Protein AF-A0A416GB83-F1 (afdb_monomer)

pLDDT: mean 91.48, std 14.69, range [41.97, 98.81]

Mean predicted aligned error: 6.27 Å

Secondary structure (DSSP, 8-state):
-------------PPPTTEEEEEETTTTEEEEEETTSS-BPPTT-GGG--BSEEEEESSSS-EEEEEEEE-SSSEEEEEEEETTSS-EEEEEEEE-SS-EEEEEEEESPPEEEETTEEEEPPSEEEEEE--

Nearest PDB structures (foldseek):
  2vt8-assembly2_B  TM=5.863E-01  e=3.602E+00  Homo sapiens
  1sa8-assembly1_A  TM=2.264E-01  e=7.094E+00  Rattus norvegicus

Solvent-accessible surface area (backbone atoms only — not comparable to full-atom values): 7460 Å² total; per-residue (Å²): 141,82,85,81,83,78,80,78,79,76,79,74,79,70,81,53,85,57,50,48,53,28,33,20,77,92,65,45,32,37,40,40,37,27,53,89,46,63,73,34,70,46,90,96,41,64,91,76,48,50,26,29,20,34,39,36,63,63,38,65,61,44,31,37,24,80,46,61,43,71,77,53,93,41,35,31,43,37,33,32,30,36,76,81,71,81,46,44,30,33,30,41,40,33,54,54,98,80,37,34,41,41,32,65,73,48,72,54,79,60,35,19,75,57,91,94,41,81,41,72,56,75,59,64,44,66,29,29,74,61,128

Foldseek 3Di:
DDDDPPPPPPPPPDDQLFQAWKAQPVQQKIWGADQPDQDADDPPPPVVPGARTWMDGQFDAIWTFRHKDDPDSFWIWTKTAGPVNPWIWIWIWGDDPFWIKTATDDTDATFGDDPNDTDGDDRITIMGGDD

Radius of gyration: 18.02 Å; Cα contacts (8 Å, |Δi|>4): 283; chains: 1; bounding box: 45×56×48 Å

Sequence (131 aa):
MFLVLCVCSLLVFGQQTFKADLSCKEENLHLVIDLYAESINVPGMEMFGPMHGYLNGNVYGIWSITSAKVINENNALIRLSNDQGSETQEVKLTKTDDQYIFEQVDGVSIKKVVGKKLVKIPKKLIFKLTE

Structure (mmCIF, N/CA/C/O backbone):
data_AF-A0A416GB83-F1
#
_entry.id   AF-A0A416GB83-F1
#
loop_
_atom_site.group_PDB
_atom_site.id
_atom_site.type_symbol
_atom_site.label_atom_id
_atom_site.label_alt_id
_atom_site.label_comp_id
_atom_site.label_asym_id
_atom_site.label_entity_id
_atom_site.label_seq_id
_atom_site.pdbx_PDB_ins_code
_atom_site.Cartn_x
_atom_site.Cartn_y
_atom_site.Cartn_z
_atom_site.occupancy
_atom_site.B_iso_or_equiv
_atom_site.auth_seq_id
_atom_site.auth_comp_id
_atom_site.auth_asym_id
_atom_site.auth_atom_id
_atom_site.pdbx_PDB_model_num
ATOM 1 N N . MET A 1 1 ? 24.486 -43.187 -32.105 1.00 41.97 1 MET A N 1
ATOM 2 C CA . MET A 1 1 ? 23.939 -42.782 -30.794 1.00 41.97 1 MET A CA 1
ATOM 3 C C . MET A 1 1 ? 24.139 -41.277 -30.664 1.00 41.97 1 MET A C 1
ATOM 5 O O . MET A 1 1 ? 25.241 -40.856 -30.352 1.00 41.97 1 MET A O 1
ATOM 9 N N . PHE A 1 2 ? 23.141 -40.472 -31.040 1.00 42.91 2 PHE A N 1
ATOM 10 C CA . PHE A 1 2 ? 23.188 -39.007 -30.926 1.00 42.91 2 PHE A CA 1
ATOM 11 C C . PHE A 1 2 ? 22.321 -38.602 -29.732 1.00 42.91 2 PHE A C 1
ATOM 13 O O . PHE A 1 2 ? 21.113 -38.822 -29.740 1.00 42.91 2 PHE A O 1
ATOM 20 N N . LEU A 1 3 ? 22.960 -38.078 -28.688 1.00 49.09 3 LEU A N 1
ATOM 21 C CA . LEU A 1 3 ? 22.302 -37.535 -27.506 1.00 49.09 3 LEU A CA 1
ATOM 22 C C . LEU A 1 3 ? 21.851 -36.105 -27.840 1.00 49.09 3 LEU A C 1
ATOM 24 O O . LEU A 1 3 ? 22.678 -35.201 -27.922 1.00 49.09 3 LEU A O 1
ATOM 28 N N . VAL A 1 4 ? 20.553 -35.900 -28.066 1.00 54.09 4 VAL A N 1
ATOM 29 C CA . VAL A 1 4 ? 19.970 -34.555 -28.175 1.00 54.09 4 VAL A CA 1
ATOM 30 C C . VAL A 1 4 ? 19.604 -34.098 -26.765 1.00 54.09 4 VAL A C 1
ATOM 32 O O . VAL A 1 4 ? 18.590 -34.511 -26.208 1.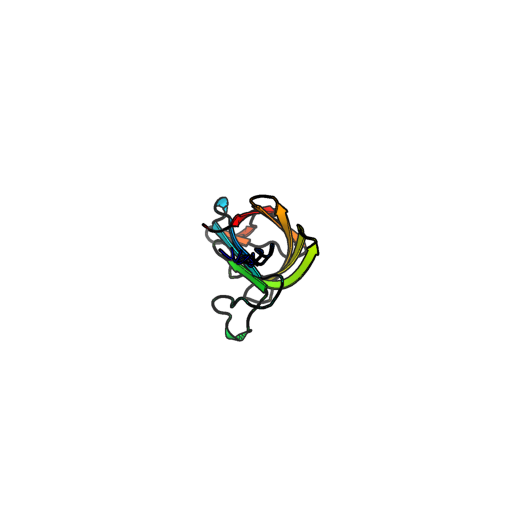00 54.09 4 VAL A O 1
ATOM 35 N N . LEU A 1 5 ? 20.457 -33.264 -26.171 1.00 54.72 5 LEU A N 1
ATOM 36 C CA . LEU A 1 5 ? 20.138 -32.500 -24.965 1.00 54.72 5 LEU A CA 1
ATOM 37 C C . LEU A 1 5 ? 19.203 -31.354 -25.364 1.00 54.72 5 LEU A C 1
ATOM 39 O O . LEU A 1 5 ? 19.643 -30.288 -25.789 1.00 54.72 5 LEU A O 1
ATOM 43 N N . CYS A 1 6 ? 17.897 -31.593 -25.260 1.00 61.19 6 CYS A N 1
ATOM 44 C CA . CYS A 1 6 ? 16.896 -30.540 -25.345 1.00 61.19 6 CYS A CA 1
ATOM 45 C C . CYS A 1 6 ? 16.946 -29.741 -24.036 1.00 61.19 6 CYS A C 1
ATOM 47 O O . CYS A 1 6 ? 16.443 -30.186 -23.005 1.00 61.19 6 CYS A O 1
ATOM 49 N N . VAL A 1 7 ? 17.613 -28.587 -24.057 1.00 58.34 7 VAL A N 1
ATOM 50 C CA . VAL A 1 7 ? 17.618 -27.643 -22.936 1.00 58.34 7 VAL A CA 1
ATOM 51 C C . VAL A 1 7 ? 16.220 -27.035 -22.846 1.00 58.34 7 VAL A C 1
ATOM 53 O O . VAL A 1 7 ? 15.848 -26.184 -23.649 1.00 58.34 7 VAL A O 1
ATOM 56 N N . CYS A 1 8 ? 15.421 -27.505 -21.890 1.00 51.84 8 CYS A N 1
ATOM 57 C CA . CYS A 1 8 ? 14.181 -26.843 -21.511 1.00 51.84 8 CYS A CA 1
ATOM 58 C C . CYS A 1 8 ? 14.532 -25.504 -20.857 1.00 51.84 8 CYS A C 1
ATOM 60 O O . CYS A 1 8 ? 14.908 -25.455 -19.686 1.00 51.84 8 CYS A O 1
ATOM 62 N N . SER A 1 9 ? 14.408 -24.413 -21.609 1.00 54.75 9 SER A N 1
ATOM 63 C CA . SER A 1 9 ? 14.375 -23.064 -21.053 1.00 54.75 9 SER A CA 1
ATOM 64 C C . SER A 1 9 ? 13.124 -22.944 -20.183 1.00 54.75 9 SER A C 1
ATOM 66 O O . SER A 1 9 ? 12.033 -22.676 -20.685 1.00 54.75 9 SER A O 1
ATOM 68 N N . LEU A 1 10 ? 13.254 -23.194 -18.879 1.00 52.12 10 LEU A N 1
ATOM 69 C CA . LEU A 1 10 ? 12.224 -22.824 -17.917 1.00 52.12 10 LEU A CA 1
ATOM 70 C C . LEU A 1 10 ? 12.112 -21.299 -17.961 1.00 52.12 10 LEU A C 1
ATOM 72 O O . LEU A 1 10 ? 12.984 -20.588 -17.463 1.00 52.12 10 LEU A O 1
ATOM 76 N N . LEU A 1 11 ? 11.058 -20.793 -18.598 1.00 46.56 11 LEU A N 1
ATOM 77 C CA . LEU A 1 11 ? 10.641 -19.412 -18.420 1.00 46.56 11 LEU A CA 1
ATOM 78 C C . LEU A 1 11 ? 10.214 -19.279 -16.959 1.00 46.56 11 LEU A C 1
ATOM 80 O O . LEU A 1 11 ? 9.091 -19.619 -16.590 1.00 46.56 11 LEU A O 1
ATOM 84 N N . VAL A 1 12 ? 11.136 -18.830 -16.110 1.00 47.31 12 VAL A N 1
ATOM 85 C CA . VAL A 1 12 ? 10.787 -18.313 -14.792 1.00 47.31 12 VAL A CA 1
ATOM 86 C C . VAL A 1 12 ? 9.972 -17.055 -15.065 1.00 47.31 12 VAL A C 1
ATOM 88 O O . VAL A 1 12 ? 10.530 -15.996 -15.348 1.00 47.31 12 VAL A O 1
ATOM 91 N N . PHE A 1 13 ? 8.645 -17.171 -15.038 1.00 46.44 13 PHE A N 1
ATOM 92 C CA . PHE A 1 13 ? 7.790 -16.008 -14.846 1.00 46.44 13 PHE A CA 1
ATOM 93 C C . PHE A 1 13 ? 8.146 -15.455 -13.467 1.00 46.44 13 PHE A C 1
ATOM 95 O O . PHE A 1 13 ? 7.686 -15.959 -12.445 1.00 46.44 13 PHE A O 1
ATOM 102 N N . GLY A 1 14 ? 9.074 -14.498 -13.435 1.00 56.12 14 GLY A N 1
ATOM 103 C CA . GLY A 1 14 ? 9.499 -13.858 -12.201 1.00 56.12 14 GLY A CA 1
ATOM 104 C C . GLY A 1 14 ? 8.286 -13.221 -11.540 1.00 56.12 14 GLY A C 1
ATOM 105 O O . GLY A 1 14 ? 7.598 -12.412 -12.165 1.00 56.12 14 GLY A O 1
ATOM 106 N N . GLN A 1 15 ? 8.008 -13.600 -10.294 1.00 67.69 15 GLN A N 1
ATOM 107 C CA . GLN A 1 15 ? 6.994 -12.931 -9.493 1.00 67.69 15 GLN A CA 1
ATOM 108 C C . GLN A 1 15 ? 7.380 -11.454 -9.386 1.00 67.69 15 GLN A C 1
ATOM 110 O O . GLN A 1 15 ? 8.449 -11.115 -8.877 1.00 67.69 15 GLN A O 1
ATOM 115 N N . GLN A 1 16 ? 6.536 -10.570 -9.913 1.00 88.19 16 GLN A N 1
ATOM 116 C CA . GLN A 1 16 ? 6.772 -9.138 -9.806 1.00 88.19 16 GLN A CA 1
ATOM 117 C C . GLN A 1 16 ? 6.495 -8.708 -8.362 1.00 88.19 16 GLN A C 1
ATOM 119 O O . GLN A 1 16 ? 5.396 -8.920 -7.852 1.00 88.19 16 GLN A O 1
ATOM 124 N N . THR A 1 17 ? 7.480 -8.093 -7.701 1.00 94.75 17 THR A N 1
ATOM 125 C CA . THR A 1 17 ? 7.428 -7.774 -6.263 1.00 94.75 17 THR A CA 1
ATOM 126 C C . THR A 1 17 ? 6.170 -7.014 -5.854 1.00 94.75 17 THR A C 1
ATOM 128 O O . THR A 1 17 ? 5.611 -7.272 -4.791 1.00 94.75 17 THR A O 1
ATOM 131 N N . PHE A 1 18 ? 5.711 -6.084 -6.691 1.00 97.62 18 PHE A N 1
ATOM 132 C CA . PHE A 1 18 ? 4.551 -5.237 -6.415 1.00 97.62 18 PHE A CA 1
ATOM 133 C C . PHE A 1 18 ? 3.316 -5.592 -7.251 1.00 97.62 18 PHE A C 1
ATOM 135 O O . PHE A 1 18 ? 2.532 -4.715 -7.613 1.00 97.62 18 PHE A O 1
ATOM 142 N N . LYS A 1 19 ? 3.153 -6.885 -7.544 1.00 97.50 19 LYS A N 1
ATOM 143 C CA . LYS A 1 19 ? 1.936 -7.462 -8.111 1.00 97.50 19 LYS A CA 1
ATOM 144 C C . LYS A 1 19 ? 1.500 -8.654 -7.260 1.00 97.50 19 LYS A C 1
ATOM 146 O O . LYS A 1 19 ? 2.111 -9.720 -7.343 1.00 97.50 19 LYS A O 1
ATOM 151 N N . ALA A 1 20 ? 0.522 -8.450 -6.382 1.00 96.56 20 ALA A N 1
ATOM 152 C CA . ALA A 1 20 ? 0.176 -9.417 -5.344 1.00 96.56 20 ALA A CA 1
ATOM 153 C C . ALA A 1 20 ? -1.199 -9.165 -4.709 1.00 96.56 20 ALA A C 1
ATOM 155 O O . ALA A 1 20 ? -1.652 -8.024 -4.608 1.00 96.56 20 ALA A O 1
ATOM 156 N N . ASP A 1 21 ? -1.781 -10.238 -4.176 1.00 97.62 21 ASP A N 1
ATOM 157 C CA . ASP A 1 21 ? -2.904 -10.204 -3.243 1.00 97.62 21 ASP A CA 1
ATOM 158 C C . ASP A 1 21 ? -2.379 -10.341 -1.815 1.00 97.62 21 ASP A C 1
ATOM 160 O O . ASP A 1 21 ? -1.781 -11.357 -1.446 1.00 97.62 21 ASP A O 1
ATOM 164 N N . LEU A 1 22 ? -2.595 -9.324 -0.986 1.00 98.38 22 LEU A N 1
ATOM 165 C CA . LEU A 1 22 ? -2.010 -9.229 0.345 1.00 98.38 22 LEU A CA 1
ATOM 166 C C . LEU A 1 22 ? -3.080 -9.168 1.437 1.00 98.38 22 LEU A C 1
ATOM 168 O O . LEU A 1 22 ? -4.107 -8.510 1.282 1.00 98.38 22 LEU A O 1
ATOM 172 N N . SER A 1 23 ? -2.804 -9.781 2.588 1.00 98.25 23 SER A N 1
ATOM 173 C CA . SER A 1 23 ? -3.684 -9.765 3.759 1.00 98.25 23 SER A CA 1
ATOM 174 C C . SER A 1 23 ? -2.965 -9.279 5.021 1.00 98.25 23 SER A C 1
ATOM 176 O O . SER A 1 23 ? -1.822 -9.649 5.297 1.00 98.25 23 SER A O 1
ATOM 178 N N . CYS A 1 24 ? -3.650 -8.450 5.808 1.00 98.31 24 CYS A N 1
ATOM 179 C CA . CYS A 1 24 ? -3.279 -8.089 7.172 1.00 98.31 24 CYS A CA 1
ATOM 180 C C . CYS A 1 24 ? -4.310 -8.719 8.114 1.00 98.31 24 CYS A C 1
ATOM 182 O O . CYS A 1 24 ? -5.378 -8.153 8.353 1.00 98.31 24 CYS A O 1
ATOM 184 N N . 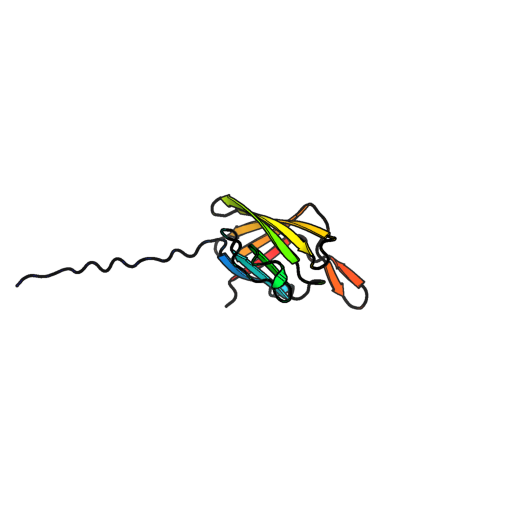LYS A 1 25 ? -4.007 -9.923 8.619 1.00 96.75 25 LYS A N 1
ATOM 185 C CA . LYS A 1 25 ? -4.935 -10.707 9.457 1.00 96.75 25 LYS A CA 1
ATOM 186 C C . LYS A 1 25 ? -5.288 -9.990 10.770 1.00 96.75 25 LYS A C 1
ATOM 188 O O . LYS A 1 25 ? -6.426 -10.080 11.210 1.00 96.75 25 LYS A O 1
ATOM 193 N N . GLU A 1 26 ? -4.341 -9.255 11.358 1.00 96.69 26 GLU A N 1
ATOM 194 C CA . GLU A 1 26 ? -4.527 -8.517 12.621 1.00 96.69 26 GLU A CA 1
ATOM 195 C C . GLU A 1 26 ? -5.634 -7.458 12.527 1.00 96.69 26 GLU A C 1
ATOM 197 O O . GLU A 1 26 ? -6.461 -7.335 13.428 1.00 96.69 26 GLU A O 1
ATOM 202 N N . GLU A 1 27 ? -5.688 -6.733 11.409 1.00 97.25 27 GLU A N 1
ATOM 203 C CA . GLU A 1 27 ? -6.668 -5.666 11.192 1.00 97.25 27 GLU A CA 1
ATOM 204 C C . GLU A 1 27 ? -7.822 -6.084 10.272 1.00 97.25 27 GLU A C 1
ATOM 206 O O . GLU A 1 27 ? -8.731 -5.290 10.049 1.00 97.25 27 GLU A O 1
ATOM 211 N N . ASN A 1 28 ? -7.828 -7.330 9.780 1.00 97.56 28 ASN A N 1
ATOM 212 C CA . ASN A 1 28 ? -8.779 -7.852 8.794 1.00 97.56 28 ASN A CA 1
ATOM 213 C C . ASN A 1 28 ? -8.857 -6.974 7.531 1.00 97.56 28 ASN A C 1
ATOM 215 O O . ASN A 1 28 ? -9.925 -6.487 7.152 1.00 97.56 28 ASN A O 1
ATOM 219 N N . LEU A 1 29 ? -7.698 -6.728 6.915 1.00 98.38 29 LEU A N 1
ATOM 220 C CA . LEU A 1 29 ? -7.562 -5.903 5.713 1.00 98.38 29 LEU A CA 1
ATOM 221 C C . LEU A 1 29 ? -7.009 -6.713 4.548 1.00 98.38 29 LEU A C 1
ATOM 223 O O . LEU A 1 29 ? -6.133 -7.560 4.744 1.00 98.38 29 LEU A O 1
ATOM 227 N N . HIS A 1 30 ? -7.449 -6.375 3.339 1.00 98.50 30 HIS A N 1
ATOM 228 C CA . HIS 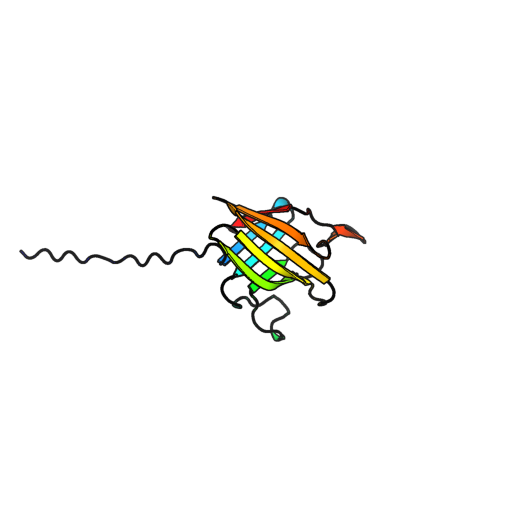A 1 30 ? -6.890 -6.908 2.102 1.00 98.50 30 HIS A CA 1
ATOM 229 C C . HIS A 1 30 ? -6.407 -5.772 1.212 1.00 98.50 30 HIS A C 1
ATOM 231 O O . HIS A 1 30 ? -7.085 -4.757 1.055 1.00 98.50 30 HIS A O 1
ATOM 237 N N . LEU A 1 31 ? -5.222 -5.958 0.647 1.00 98.69 31 LEU A N 1
ATOM 238 C CA . LEU A 1 31 ? -4.565 -5.029 -0.255 1.00 98.69 31 LEU A CA 1
ATOM 239 C C . LEU A 1 31 ? -4.235 -5.788 -1.539 1.00 98.69 31 LEU A C 1
ATOM 241 O O . LEU A 1 31 ? -3.387 -6.676 -1.535 1.00 98.69 31 LEU A O 1
ATOM 245 N N . VAL A 1 32 ? -4.913 -5.440 -2.624 1.00 98.56 32 VAL A N 1
ATOM 246 C CA . VAL A 1 32 ? -4.700 -6.031 -3.951 1.00 98.56 32 VAL A CA 1
ATOM 247 C C . VAL A 1 32 ? -3.926 -5.019 -4.776 1.00 98.56 32 VAL A C 1
ATOM 249 O O . VAL A 1 32 ? -4.348 -3.864 -4.837 1.00 98.56 32 VAL A O 1
ATOM 252 N N . ILE A 1 33 ? -2.785 -5.410 -5.353 1.00 98.56 33 ILE A N 1
ATOM 253 C CA . ILE A 1 33 ? -1.881 -4.484 -6.051 1.00 98.56 33 ILE A CA 1
ATOM 254 C C . ILE A 1 33 ? -1.361 -5.025 -7.381 1.00 98.56 33 ILE A C 1
ATOM 256 O O . ILE A 1 33 ? -0.993 -6.191 -7.502 1.00 98.56 33 ILE A O 1
ATOM 260 N N . ASP A 1 34 ? -1.257 -4.118 -8.346 1.00 98.31 34 ASP A N 1
ATOM 261 C CA . ASP A 1 34 ? -0.415 -4.179 -9.535 1.00 98.31 34 ASP A CA 1
ATOM 262 C C . ASP A 1 34 ? 0.157 -2.770 -9.728 1.00 98.31 34 ASP A C 1
ATOM 264 O O . ASP A 1 34 ? -0.424 -1.889 -10.365 1.00 98.31 34 ASP A O 1
ATOM 268 N N . LEU A 1 35 ? 1.306 -2.515 -9.102 1.00 98.44 35 LEU A N 1
ATOM 269 C CA . LEU A 1 35 ? 1.918 -1.184 -9.133 1.00 98.44 35 LEU A CA 1
ATOM 270 C C . LEU A 1 35 ? 2.644 -0.893 -10.457 1.00 98.44 35 LEU A C 1
ATOM 272 O O . LEU A 1 35 ? 3.250 0.170 -10.591 1.00 98.44 35 LEU A O 1
ATOM 276 N N . TYR A 1 36 ? 2.606 -1.820 -11.420 1.00 97.31 36 TYR A N 1
ATOM 277 C CA . TYR A 1 36 ? 3.240 -1.675 -12.732 1.00 97.31 36 TYR A CA 1
ATOM 278 C C . TYR A 1 36 ? 2.241 -1.316 -13.834 1.00 97.31 36 TYR A C 1
ATOM 280 O O . TYR A 1 36 ? 2.649 -0.763 -14.854 1.00 97.31 36 TYR A O 1
ATOM 288 N N . ALA A 1 37 ? 0.953 -1.612 -13.644 1.00 97.31 37 ALA A N 1
ATOM 289 C CA . ALA A 1 37 ? -0.105 -1.284 -14.592 1.00 97.31 37 ALA A CA 1
ATOM 290 C C . ALA A 1 37 ? -1.449 -1.077 -13.884 1.00 97.31 37 ALA A C 1
ATOM 292 O O . ALA A 1 37 ? -1.751 -1.738 -12.896 1.00 97.31 37 ALA A O 1
ATOM 293 N N . GLU A 1 38 ? -2.289 -0.203 -14.432 1.00 98.00 38 GLU A N 1
ATOM 294 C CA . GLU A 1 38 ? -3.699 -0.111 -14.049 1.00 98.00 38 GLU A CA 1
ATOM 295 C C . GLU A 1 38 ? -4.448 -1.332 -14.605 1.00 98.00 38 GLU A C 1
ATOM 297 O O . GLU A 1 38 ? -4.961 -1.317 -15.723 1.00 98.00 38 GLU A O 1
ATOM 302 N N . SER A 1 39 ? -4.432 -2.439 -13.860 1.00 97.50 39 SER A N 1
ATOM 303 C CA . SER A 1 39 ? -4.953 -3.740 -14.306 1.00 97.50 39 SER A CA 1
ATOM 304 C C . SER A 1 39 ? -6.030 -4.331 -13.391 1.00 97.50 39 SER A C 1
ATOM 306 O O . SER A 1 39 ? -6.625 -5.355 -13.729 1.00 97.50 39 SER A O 1
ATOM 308 N N . ILE A 1 40 ? -6.305 -3.695 -12.248 1.00 98.06 40 ILE A N 1
ATOM 309 C CA . ILE A 1 40 ? -7.211 -4.217 -11.222 1.00 98.06 40 ILE A CA 1
ATOM 310 C C . ILE A 1 40 ? -8.541 -3.475 -11.264 1.00 98.06 40 ILE A C 1
ATOM 312 O O . ILE A 1 40 ? -8.596 -2.266 -11.050 1.00 98.06 40 ILE A O 1
ATOM 316 N N . ASN A 1 41 ? -9.628 -4.218 -11.466 1.00 97.12 41 ASN A N 1
ATOM 317 C CA . ASN A 1 41 ? -10.978 -3.692 -11.291 1.00 97.12 41 ASN A CA 1
ATOM 318 C C . ASN A 1 41 ? -11.284 -3.570 -9.798 1.00 97.12 41 ASN A C 1
ATOM 320 O O . ASN A 1 41 ? -11.249 -4.561 -9.065 1.00 97.12 41 ASN A O 1
ATOM 324 N N . VAL A 1 42 ? -11.588 -2.356 -9.349 1.00 96.81 42 VAL A N 1
ATOM 325 C CA . VAL A 1 42 ? -11.980 -2.111 -7.962 1.00 96.81 42 VAL A CA 1
ATOM 326 C C . VAL A 1 42 ? -13.463 -2.484 -7.790 1.00 96.81 42 VAL A C 1
ATOM 328 O O . VAL A 1 42 ? -14.286 -2.005 -8.575 1.00 96.81 42 VAL A O 1
ATOM 331 N N . PRO A 1 43 ? -13.832 -3.308 -6.787 1.00 94.38 43 PRO A N 1
ATOM 332 C CA . PRO A 1 43 ? -15.216 -3.737 -6.593 1.00 94.38 43 PRO A CA 1
ATOM 333 C C . PRO A 1 43 ? -16.189 -2.560 -6.455 1.00 94.38 43 PRO A C 1
ATOM 335 O O . PRO A 1 43 ? -16.009 -1.706 -5.586 1.00 94.38 43 PRO A O 1
ATOM 338 N N . GLY A 1 44 ? -17.233 -2.528 -7.288 1.00 91.75 44 GLY A N 1
ATOM 339 C CA . GLY A 1 44 ? -18.254 -1.473 -7.265 1.00 91.75 44 GLY A CA 1
ATOM 340 C C . GLY A 1 44 ? -17.824 -0.150 -7.910 1.00 91.75 44 GLY A C 1
ATOM 341 O O . GLY A 1 44 ? -18.523 0.853 -7.765 1.00 91.75 44 GLY A O 1
ATOM 342 N N . MET A 1 45 ? -16.683 -0.128 -8.604 1.00 91.25 45 MET A N 1
ATOM 343 C CA . MET A 1 45 ? -16.127 1.035 -9.305 1.00 91.25 45 MET A CA 1
ATOM 344 C C . MET A 1 45 ? -15.796 0.731 -10.773 1.00 91.25 45 MET A C 1
ATOM 346 O O . MET A 1 45 ? -15.003 1.434 -11.396 1.00 91.25 45 MET A O 1
ATOM 350 N N . GLU A 1 46 ? -16.412 -0.293 -11.361 1.00 92.50 46 GLU A N 1
ATOM 351 C CA . GLU A 1 46 ? -16.083 -0.801 -12.698 1.00 92.50 46 GLU A CA 1
ATOM 352 C C . GLU A 1 46 ? -16.216 0.277 -13.790 1.00 92.50 46 GLU A C 1
ATOM 354 O O . GLU A 1 46 ? -15.482 0.266 -14.776 1.00 92.50 46 GLU A O 1
ATOM 359 N N . MET A 1 47 ? -17.112 1.253 -13.595 1.00 92.25 47 MET A N 1
ATOM 360 C CA . MET A 1 47 ? -17.318 2.368 -14.527 1.00 92.25 47 MET A CA 1
ATOM 361 C C . MET A 1 47 ? -16.129 3.334 -14.635 1.00 92.25 47 MET A C 1
ATOM 363 O O . MET A 1 47 ? -16.056 4.090 -15.602 1.00 92.25 47 MET A O 1
ATOM 367 N N . PHE A 1 48 ? -15.219 3.331 -13.659 1.00 88.75 48 PHE A N 1
ATOM 368 C CA . PHE A 1 48 ? -14.046 4.208 -13.635 1.00 88.75 48 PHE A CA 1
ATOM 369 C C . PHE A 1 48 ? -12.820 3.587 -14.319 1.00 88.75 48 PHE A C 1
ATOM 371 O O . PHE A 1 48 ? -11.801 4.258 -14.455 1.00 88.75 48 PHE A O 1
ATOM 378 N N . GLY A 1 49 ? -12.934 2.343 -14.796 1.00 94.50 49 GLY A N 1
ATOM 379 C CA . GLY A 1 49 ? -11.827 1.596 -15.383 1.00 94.50 49 GLY A CA 1
ATOM 380 C C . GLY A 1 49 ? -10.919 0.938 -14.336 1.00 94.50 49 GLY A C 1
ATOM 381 O O . GLY A 1 49 ? -11.127 1.096 -13.129 1.00 94.50 49 GLY A O 1
ATOM 382 N N . PRO A 1 50 ? -9.935 0.143 -14.789 1.00 97.06 50 PRO A N 1
ATOM 383 C CA . PRO A 1 50 ? -8.989 -0.510 -13.898 1.00 97.06 50 PRO A CA 1
ATOM 384 C C . PRO A 1 50 ? -8.060 0.512 -13.228 1.00 97.06 50 PRO A C 1
ATOM 386 O O . PRO A 1 50 ? -7.811 1.592 -13.752 1.00 97.06 50 PRO A O 1
ATOM 389 N N . MET A 1 51 ? -7.531 0.149 -12.063 1.00 97.50 51 MET A N 1
ATOM 390 C CA . MET A 1 51 ? -6.599 0.951 -11.270 1.00 97.50 51 MET A CA 1
ATOM 391 C C . MET A 1 51 ? -5.390 0.104 -10.857 1.00 97.50 51 MET A C 1
ATOM 393 O O . MET A 1 51 ? -5.310 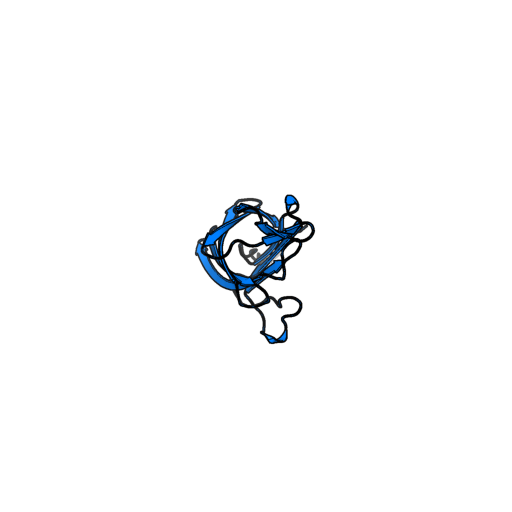-1.091 -11.156 1.00 97.50 51 MET A O 1
ATOM 397 N N . HIS A 1 52 ? -4.443 0.702 -10.136 1.00 98.38 52 HIS A N 1
ATOM 398 C CA . HIS A 1 52 ? -3.277 -0.011 -9.599 1.00 98.38 52 HIS A CA 1
ATOM 399 C C . HIS A 1 52 ? -3.610 -0.971 -8.451 1.00 98.38 52 HIS A C 1
ATOM 401 O O . HIS A 1 52 ? -2.732 -1.691 -7.972 1.00 98.38 52 HIS A O 1
ATOM 407 N N . GLY A 1 53 ? -4.854 -0.959 -7.970 1.00 98.50 53 GLY A N 1
ATOM 408 C CA . GLY A 1 53 ? -5.304 -1.807 -6.880 1.00 98.50 53 GLY A CA 1
ATOM 409 C C . GLY A 1 53 ? -6.204 -1.093 -5.888 1.00 98.50 53 GLY A C 1
ATOM 410 O O . GLY A 1 53 ? -6.704 -0.001 -6.155 1.00 98.50 53 GLY A O 1
ATOM 411 N N . TYR A 1 54 ? -6.415 -1.716 -4.733 1.00 98.62 54 TYR A N 1
ATOM 412 C CA . TYR A 1 54 ? -7.256 -1.173 -3.668 1.00 98.62 54 TYR A CA 1
ATOM 413 C C . TYR A 1 54 ? -6.943 -1.798 -2.303 1.00 98.62 54 TYR A C 1
ATOM 415 O O . TYR A 1 54 ? -6.404 -2.900 -2.207 1.00 98.62 54 TYR A O 1
ATOM 423 N N . LEU A 1 55 ? -7.337 -1.093 -1.244 1.00 98.69 55 LEU A N 1
ATOM 424 C CA . LEU A 1 55 ? -7.410 -1.559 0.137 1.00 98.69 55 LEU A CA 1
ATOM 425 C C . LEU A 1 55 ? -8.885 -1.670 0.552 1.00 98.69 55 LEU A C 1
ATOM 427 O O . LEU A 1 55 ? -9.646 -0.707 0.423 1.00 98.69 55 LEU A O 1
ATOM 431 N N . ASN A 1 56 ? -9.286 -2.824 1.082 1.00 97.88 56 ASN A N 1
ATOM 432 C CA . ASN A 1 56 ? -10.618 -3.051 1.646 1.00 97.88 56 ASN A CA 1
ATOM 433 C C . ASN A 1 56 ? -10.564 -3.961 2.896 1.00 97.88 56 ASN A C 1
ATOM 435 O O . ASN A 1 56 ? -9.497 -4.203 3.468 1.00 97.88 56 ASN A O 1
ATOM 439 N N . GLY A 1 57 ? -11.730 -4.440 3.341 1.00 96.88 57 GLY A N 1
ATOM 440 C CA . GLY A 1 57 ? -11.894 -5.239 4.554 1.00 96.88 57 GLY A CA 1
ATOM 441 C C . GLY A 1 57 ? -12.474 -4.385 5.676 1.00 96.88 57 GLY A C 1
ATOM 442 O O . GLY A 1 57 ? -13.478 -3.703 5.489 1.00 96.88 57 GLY A O 1
ATOM 443 N N . ASN A 1 58 ? -11.842 -4.394 6.845 1.00 97.06 58 ASN A N 1
ATOM 444 C CA . ASN A 1 58 ? -12.242 -3.595 8.002 1.00 97.06 58 ASN A CA 1
ATOM 445 C C . ASN A 1 58 ? -11.757 -2.134 7.917 1.00 97.06 58 ASN A C 1
ATOM 447 O O . ASN A 1 58 ? -11.084 -1.626 8.814 1.00 97.06 58 ASN A O 1
ATOM 451 N N . VAL A 1 59 ? -12.105 -1.456 6.826 1.00 97.25 59 VAL A N 1
ATOM 452 C CA . VAL A 1 59 ? -11.919 -0.015 6.607 1.00 97.25 59 VAL A CA 1
ATOM 453 C C . VAL A 1 59 ? -13.254 0.617 6.235 1.00 97.25 59 VAL A C 1
ATOM 455 O O . VAL A 1 59 ? -14.187 -0.054 5.802 1.00 97.25 59 VAL A O 1
ATOM 458 N N . TYR A 1 60 ? -13.375 1.920 6.462 1.00 96.44 60 TYR A N 1
ATOM 459 C CA . TYR A 1 60 ? -14.547 2.674 6.056 1.00 96.44 60 TYR A CA 1
ATOM 460 C C . TYR A 1 60 ? -14.480 2.945 4.551 1.00 96.44 60 TYR A C 1
ATOM 462 O O . TYR A 1 60 ? -13.663 3.757 4.109 1.00 96.44 60 TYR A O 1
ATOM 470 N N . GLY A 1 61 ? -15.333 2.242 3.806 1.00 94.75 61 GLY A N 1
ATOM 471 C CA . GLY A 1 61 ? -15.361 2.271 2.346 1.00 94.75 61 GLY A CA 1
ATOM 472 C C . GLY A 1 61 ? -14.253 1.431 1.708 1.00 94.75 61 GLY A C 1
ATOM 473 O O . GLY A 1 61 ? -13.582 0.638 2.374 1.00 94.75 61 GLY A O 1
ATOM 474 N N . ILE A 1 62 ? -14.058 1.622 0.407 1.00 97.00 62 ILE A N 1
ATOM 475 C CA . ILE A 1 62 ? -12.917 1.081 -0.345 1.00 97.00 62 ILE A CA 1
ATOM 476 C C . ILE A 1 62 ? -11.934 2.216 -0.627 1.00 97.00 62 ILE A C 1
ATOM 478 O O . ILE A 1 62 ? -12.337 3.335 -0.937 1.00 97.00 62 ILE A O 1
ATOM 482 N N . TRP A 1 63 ? -10.640 1.931 -0.500 1.00 98.25 63 TRP A N 1
ATOM 483 C CA . TRP A 1 63 ? -9.577 2.881 -0.815 1.00 98.25 63 TRP A CA 1
ATOM 484 C C . TRP A 1 63 ? -8.841 2.428 -2.071 1.00 98.25 63 TRP A C 1
ATOM 486 O O . TRP A 1 63 ? -8.078 1.467 -2.029 1.00 98.25 63 TRP A O 1
ATOM 496 N N . SER A 1 64 ? -9.059 3.113 -3.184 1.00 98.19 64 SER A N 1
ATOM 497 C CA . SER A 1 64 ? -8.496 2.761 -4.488 1.00 98.19 64 SER A CA 1
ATOM 498 C C . SER A 1 64 ? -7.111 3.368 -4.681 1.00 98.19 64 SER A C 1
ATOM 500 O O . SER A 1 64 ? -6.882 4.517 -4.302 1.00 98.19 64 SER A O 1
ATOM 502 N N . ILE A 1 65 ? -6.183 2.626 -5.286 1.00 98.50 65 ILE A N 1
ATOM 503 C CA . ILE A 1 65 ? -4.836 3.113 -5.606 1.00 98.50 65 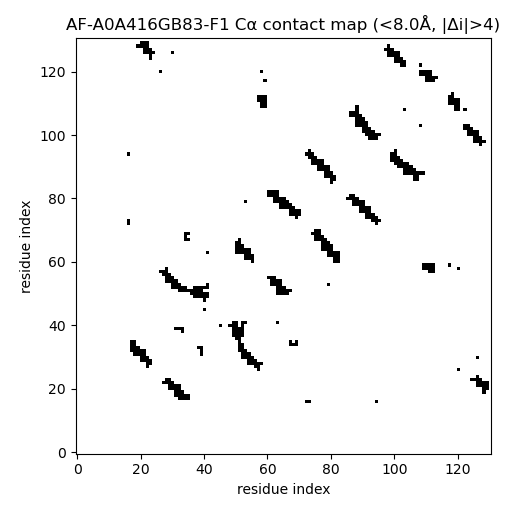ILE A CA 1
ATOM 504 C C . ILE A 1 65 ? -4.889 3.863 -6.937 1.00 98.50 65 ILE A C 1
ATOM 506 O O . ILE A 1 65 ? -4.845 3.261 -8.008 1.00 98.50 65 ILE A O 1
ATOM 510 N N . THR A 1 66 ? -4.965 5.189 -6.864 1.00 96.75 66 THR A N 1
ATOM 511 C CA . THR A 1 66 ? -5.098 6.071 -8.033 1.00 96.75 66 THR A CA 1
ATOM 512 C C . THR A 1 66 ? -3.766 6.376 -8.712 1.00 96.75 66 THR A C 1
ATOM 514 O O . THR A 1 66 ? -3.746 6.872 -9.829 1.00 96.75 66 THR A O 1
ATOM 517 N N . SER A 1 67 ? -2.641 6.161 -8.026 1.00 97.75 67 SER A N 1
ATOM 518 C CA . SER A 1 67 ? -1.311 6.250 -8.631 1.00 97.75 67 SER A CA 1
ATOM 519 C C . SER A 1 67 ? -0.282 5.455 -7.835 1.00 97.75 67 SER A C 1
ATOM 521 O O . SER A 1 67 ? -0.403 5.285 -6.617 1.00 97.75 67 SER A O 1
ATOM 523 N N . ALA A 1 68 ? 0.750 4.982 -8.529 1.00 98.25 68 ALA A N 1
ATOM 524 C CA . ALA A 1 68 ? 1.853 4.247 -7.934 1.00 98.25 68 ALA A CA 1
ATOM 525 C C . ALA A 1 68 ? 3.197 4.662 -8.544 1.00 98.25 68 ALA A C 1
ATOM 527 O O . ALA A 1 68 ? 3.307 4.964 -9.731 1.00 98.25 68 ALA A O 1
ATOM 528 N N . LYS A 1 69 ? 4.242 4.654 -7.717 1.00 98.38 69 LYS A N 1
ATOM 529 C CA . LYS A 1 69 ? 5.630 4.854 -8.128 1.00 98.38 69 LYS A CA 1
ATOM 530 C C . LYS A 1 69 ? 6.514 3.822 -7.445 1.00 98.38 69 LYS A C 1
ATOM 532 O O . LYS A 1 69 ? 6.800 3.936 -6.253 1.00 98.38 69 LYS A O 1
ATOM 537 N N . VAL A 1 70 ? 6.990 2.840 -8.206 1.00 98.25 70 VAL A N 1
ATOM 538 C CA . VAL A 1 70 ? 8.048 1.929 -7.750 1.00 98.25 70 VAL A CA 1
ATOM 539 C C . VAL A 1 70 ? 9.358 2.714 -7.699 1.00 98.25 70 VAL A C 1
ATOM 541 O O . VAL A 1 70 ? 9.814 3.249 -8.707 1.00 98.25 70 VAL A O 1
ATOM 544 N N . ILE A 1 71 ? 9.929 2.845 -6.503 1.00 98.06 71 ILE A N 1
ATOM 545 C CA . ILE A 1 71 ? 11.162 3.605 -6.262 1.00 98.06 71 ILE A CA 1
ATOM 546 C C . ILE A 1 71 ? 12.375 2.708 -6.515 1.00 98.06 71 ILE A C 1
ATOM 548 O O . ILE A 1 71 ? 13.353 3.148 -7.111 1.00 98.06 71 ILE A O 1
ATOM 552 N N . ASN A 1 72 ? 12.306 1.465 -6.037 1.00 96.69 72 ASN A N 1
ATOM 553 C CA . ASN A 1 72 ? 13.313 0.423 -6.216 1.00 96.69 72 ASN A CA 1
ATOM 554 C C . ASN A 1 72 ? 12.680 -0.961 -5.975 1.00 96.69 72 ASN A C 1
ATOM 556 O O . ASN A 1 72 ? 11.466 -1.073 -5.797 1.00 96.69 72 ASN A O 1
ATOM 560 N N . GLU A 1 73 ? 13.492 -2.014 -5.951 1.00 95.38 73 GLU A N 1
ATOM 561 C CA . GLU A 1 73 ? 13.065 -3.404 -5.787 1.00 95.38 73 GLU A CA 1
ATOM 562 C C . GLU A 1 73 ? 12.312 -3.686 -4.476 1.00 95.38 73 GLU A C 1
ATOM 564 O O . GLU A 1 73 ? 11.489 -4.600 -4.437 1.00 95.38 73 GLU A O 1
ATOM 569 N N . ASN A 1 74 ? 12.534 -2.885 -3.428 1.00 97.44 74 ASN A N 1
ATOM 570 C CA . ASN A 1 74 ? 11.905 -3.060 -2.118 1.00 97.44 74 ASN A CA 1
ATOM 571 C C . ASN A 1 74 ? 10.905 -1.965 -1.752 1.00 97.44 74 ASN A C 1
ATOM 573 O O . ASN A 1 74 ? 10.181 -2.138 -0.778 1.00 97.44 74 ASN A O 1
ATOM 577 N N . ASN A 1 75 ? 10.845 -0.838 -2.461 1.00 98.50 75 ASN A N 1
ATOM 578 C CA . ASN A 1 75 ? 10.068 0.324 -2.031 1.00 98.50 75 ASN A CA 1
ATOM 579 C C . ASN A 1 75 ? 9.186 0.865 -3.156 1.00 98.50 75 ASN A C 1
ATOM 581 O O . ASN A 1 75 ? 9.654 1.120 -4.266 1.00 98.50 75 ASN A O 1
ATOM 585 N N . ALA A 1 76 ? 7.935 1.158 -2.815 1.00 98.75 76 ALA A N 1
ATOM 586 C CA . ALA A 1 76 ? 7.003 1.891 -3.655 1.00 98.75 76 ALA A CA 1
ATOM 587 C C . ALA A 1 76 ? 6.284 2.983 -2.851 1.00 98.75 76 ALA A C 1
ATOM 589 O O . ALA A 1 76 ? 6.110 2.874 -1.635 1.00 98.75 76 ALA A O 1
ATOM 590 N N . LEU A 1 77 ? 5.866 4.035 -3.546 1.00 98.69 77 LEU A N 1
ATOM 591 C CA . LEU A 1 77 ? 4.974 5.070 -3.037 1.00 98.69 77 LEU A CA 1
ATOM 592 C C . LEU A 1 77 ? 3.640 4.937 -3.769 1.00 98.69 77 LEU A C 1
ATOM 594 O O . LEU A 1 77 ? 3.624 4.901 -4.999 1.00 98.69 77 LEU A O 1
ATOM 598 N N . ILE A 1 78 ? 2.541 4.836 -3.031 1.00 98.56 78 ILE A N 1
ATOM 599 C CA . ILE A 1 78 ? 1.200 4.683 -3.599 1.00 98.56 78 ILE A CA 1
ATOM 600 C C . ILE A 1 78 ? 0.282 5.771 -3.056 1.00 98.56 78 ILE A C 1
ATOM 602 O O . ILE A 1 78 ? 0.362 6.129 -1.879 1.00 98.56 78 ILE A O 1
ATOM 606 N N . ARG A 1 79 ? -0.601 6.288 -3.909 1.00 98.56 79 ARG A N 1
ATOM 607 C CA . ARG A 1 79 ? -1.650 7.224 -3.514 1.00 98.56 79 ARG A CA 1
ATOM 608 C C . ARG A 1 79 ? -2.986 6.505 -3.503 1.00 98.56 79 ARG A C 1
ATOM 610 O O . ARG A 1 79 ? -3.398 5.947 -4.515 1.00 98.56 79 ARG A O 1
ATOM 617 N N . LEU A 1 80 ? -3.649 6.548 -2.357 1.00 98.56 80 LEU A N 1
ATOM 618 C CA . LEU A 1 80 ? -4.988 6.021 -2.157 1.00 98.56 80 LEU A CA 1
ATOM 619 C C . LEU A 1 80 ? -6.010 7.160 -2.157 1.00 98.56 80 LEU A C 1
ATOM 621 O O . LEU A 1 80 ? -5.729 8.240 -1.628 1.00 98.56 80 LEU A O 1
ATOM 625 N N . SER A 1 81 ? -7.206 6.890 -2.670 1.00 97.56 81 SER A N 1
ATOM 626 C CA . SER A 1 81 ? -8.389 7.736 -2.508 1.00 97.56 81 SER A CA 1
ATOM 627 C C . SER A 1 81 ? -9.568 6.900 -2.022 1.00 97.56 81 SER A C 1
ATOM 629 O O . SER A 1 81 ? -9.726 5.760 -2.455 1.00 97.56 81 SER A O 1
ATOM 631 N N . ASN A 1 82 ? -10.367 7.439 -1.100 1.00 96.12 82 ASN A N 1
ATOM 632 C CA . ASN A 1 82 ? -11.586 6.763 -0.665 1.00 96.12 82 ASN A CA 1
ATOM 633 C C . ASN A 1 82 ? -12.638 6.728 -1.788 1.00 96.12 82 ASN A C 1
ATOM 635 O O . ASN A 1 82 ? -12.588 7.499 -2.744 1.00 96.12 82 ASN A O 1
ATOM 639 N N . ASP A 1 83 ? -13.630 5.858 -1.640 1.00 93.06 83 ASP A N 1
ATOM 640 C CA . ASP A 1 83 ? -14.719 5.680 -2.605 1.00 93.06 83 ASP A CA 1
ATOM 641 C C . ASP A 1 83 ? -15.602 6.918 -2.837 1.00 93.06 83 ASP A C 1
ATOM 643 O O . ASP A 1 83 ? -16.283 7.008 -3.855 1.00 93.06 83 ASP A O 1
ATOM 647 N N . GLN A 1 84 ? -15.551 7.901 -1.938 1.00 91.38 84 GLN A N 1
ATOM 648 C CA . GLN A 1 84 ? -16.217 9.195 -2.101 1.00 91.38 84 GLN A CA 1
ATOM 649 C C . GLN A 1 84 ? -15.357 10.237 -2.838 1.00 91.38 84 GLN A C 1
ATOM 651 O O . GLN A 1 84 ? -15.825 11.351 -3.074 1.00 91.38 84 GLN A O 1
ATOM 656 N N . GLY A 1 85 ? -14.088 9.936 -3.133 1.00 87.62 85 GLY A N 1
ATOM 657 C CA . GLY A 1 85 ? -13.130 10.860 -3.750 1.00 87.62 85 GLY A CA 1
ATOM 658 C C . GLY A 1 85 ? -12.769 12.086 -2.897 1.00 87.62 85 GLY A C 1
ATOM 659 O O . GLY A 1 85 ? -12.150 13.024 -3.395 1.00 87.62 85 GLY A O 1
ATOM 660 N N . SER A 1 86 ? -13.170 12.116 -1.624 1.00 91.19 86 SER A N 1
ATOM 661 C CA . SER A 1 86 ? -13.039 13.275 -0.730 1.00 91.19 86 SER A CA 1
ATOM 662 C C . SER A 1 86 ? -11.787 13.234 0.142 1.00 91.19 86 SER A C 1
ATOM 664 O O . SER A 1 86 ? -11.338 14.269 0.635 1.00 91.19 86 SER A O 1
ATOM 666 N N . GLU A 1 87 ? -11.215 12.048 0.334 1.00 96.75 87 GLU A N 1
ATOM 667 C CA . GLU A 1 87 ? -10.023 11.834 1.143 1.00 96.75 87 GLU A CA 1
ATOM 668 C C . GLU A 1 87 ? -8.943 11.152 0.300 1.00 96.75 87 GLU A C 1
ATOM 670 O O . GLU A 1 87 ? -9.219 10.282 -0.532 1.00 96.75 87 GLU A O 1
ATOM 675 N N . THR A 1 88 ? -7.691 11.543 0.536 1.00 98.12 88 THR A N 1
ATOM 676 C CA . THR A 1 88 ? -6.521 10.898 -0.062 1.00 98.12 88 THR A CA 1
ATOM 677 C C . THR A 1 88 ? -5.463 10.622 0.990 1.00 98.12 88 THR A C 1
ATOM 679 O O . THR A 1 88 ? -5.289 11.424 1.913 1.00 98.12 88 THR A O 1
ATOM 682 N N . GLN A 1 89 ? -4.727 9.530 0.810 1.00 98.50 89 GLN A N 1
ATOM 683 C CA . GLN A 1 89 ? -3.632 9.114 1.678 1.00 98.50 89 GLN A CA 1
ATOM 684 C C . GLN A 1 89 ? -2.478 8.588 0.823 1.00 98.50 89 GLN A C 1
ATOM 686 O O . GLN A 1 89 ? -2.652 7.682 0.012 1.00 98.50 89 GLN A O 1
ATOM 691 N N . GLU A 1 90 ? -1.287 9.134 1.019 1.00 98.69 90 GLU A N 1
ATOM 692 C CA . GLU A 1 90 ? -0.052 8.602 0.460 1.00 98.69 90 GLU A CA 1
ATOM 693 C C . GLU A 1 90 ? 0.556 7.568 1.411 1.00 98.69 90 GLU A C 1
ATOM 695 O O . GLU A 1 90 ? 0.575 7.743 2.635 1.00 98.69 90 GLU A O 1
ATOM 700 N N . VAL A 1 91 ? 1.046 6.468 0.854 1.00 98.81 91 VAL A N 1
ATOM 701 C CA . VAL A 1 91 ? 1.578 5.332 1.601 1.00 98.81 91 VAL A CA 1
ATOM 702 C C . VAL A 1 91 ? 2.910 4.913 1.013 1.00 98.81 91 VAL A C 1
ATOM 704 O O . VAL A 1 91 ? 3.045 4.732 -0.197 1.00 98.81 91 VAL A O 1
ATOM 707 N N . LYS A 1 92 ? 3.880 4.668 1.891 1.00 98.81 92 LYS A N 1
ATOM 708 C CA . LYS A 1 92 ? 5.092 3.937 1.542 1.00 98.81 92 LYS A CA 1
ATOM 709 C C . LYS A 1 92 ? 4.848 2.444 1.749 1.00 98.81 92 LYS A C 1
ATOM 711 O O . LYS A 1 92 ? 4.582 2.009 2.869 1.00 98.81 92 LYS A O 1
ATOM 716 N N . LEU A 1 93 ? 4.974 1.665 0.680 1.00 98.81 93 LEU A N 1
ATOM 717 C CA . LEU A 1 93 ? 4.924 0.207 0.716 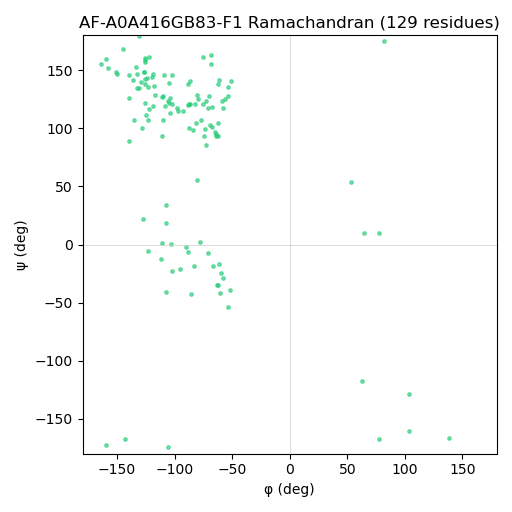1.00 98.81 93 LEU A CA 1
ATOM 718 C C . LEU A 1 93 ? 6.349 -0.345 0.616 1.00 98.81 93 LEU A C 1
ATOM 720 O O . LEU A 1 93 ? 7.057 -0.064 -0.350 1.00 98.81 93 LEU A O 1
ATOM 724 N N . THR A 1 94 ? 6.776 -1.114 1.617 1.00 98.69 94 THR A N 1
ATOM 725 C CA . THR A 1 94 ? 8.125 -1.701 1.669 1.00 98.69 94 THR A CA 1
ATOM 726 C C . THR A 1 94 ? 8.051 -3.225 1.687 1.00 98.69 94 THR A C 1
ATOM 728 O O . THR A 1 94 ? 7.496 -3.790 2.626 1.00 98.69 94 THR A O 1
ATOM 731 N N . LYS A 1 95 ? 8.624 -3.897 0.687 1.00 97.88 95 LYS A N 1
ATOM 732 C CA . LYS A 1 95 ? 8.803 -5.354 0.662 1.00 97.88 95 LYS A CA 1
ATOM 733 C C . LYS A 1 95 ? 10.010 -5.747 1.516 1.00 97.88 95 LYS A C 1
ATOM 735 O O . LYS A 1 95 ? 11.120 -5.282 1.255 1.00 97.88 95 LYS A O 1
ATOM 740 N N . THR A 1 96 ? 9.801 -6.642 2.475 1.00 95.62 96 THR A N 1
ATOM 741 C CA . THR A 1 96 ? 10.853 -7.429 3.150 1.00 95.62 96 THR A CA 1
ATOM 742 C C . THR A 1 96 ? 10.805 -8.873 2.649 1.00 95.62 96 THR A C 1
ATOM 744 O O . THR A 1 96 ? 10.023 -9.159 1.750 1.00 95.62 96 THR A O 1
ATOM 747 N N . ASP A 1 97 ? 11.584 -9.807 3.193 1.00 90.88 97 ASP A N 1
ATOM 748 C CA . ASP A 1 97 ? 11.629 -11.191 2.690 1.00 90.88 97 ASP A CA 1
ATOM 749 C C . ASP A 1 97 ? 10.238 -11.853 2.609 1.00 90.88 97 ASP A C 1
ATOM 751 O O . ASP A 1 97 ? 9.803 -12.254 1.527 1.00 90.88 97 ASP A O 1
ATOM 755 N N . ASP A 1 98 ? 9.469 -11.862 3.703 1.00 91.69 98 ASP A N 1
ATOM 756 C CA . ASP A 1 98 ? 8.169 -12.549 3.785 1.00 91.69 98 ASP A CA 1
ATOM 757 C C . ASP A 1 98 ? 6.949 -11.612 3.893 1.00 91.69 98 ASP A C 1
ATOM 759 O O . ASP A 1 98 ? 5.817 -12.081 4.009 1.00 91.69 98 ASP A O 1
ATOM 763 N N . GLN A 1 99 ? 7.146 -10.287 3.870 1.00 96.94 99 GLN A N 1
ATOM 764 C CA . GLN A 1 99 ? 6.101 -9.326 4.268 1.00 96.94 99 GLN A CA 1
ATOM 765 C C . GLN A 1 99 ? 6.141 -8.041 3.443 1.00 96.94 99 GLN A C 1
ATOM 767 O O . GLN A 1 99 ? 7.102 -7.748 2.728 1.00 96.94 99 GLN A O 1
ATOM 772 N N . TYR A 1 100 ? 5.077 -7.260 3.591 1.00 98.56 100 TYR A N 1
ATOM 773 C CA . TYR A 1 100 ? 4.927 -5.916 3.067 1.00 98.56 100 TYR A CA 1
ATOM 774 C C . TYR A 1 100 ? 4.557 -4.984 4.219 1.00 98.56 100 TYR A C 1
ATOM 776 O O . TYR A 1 100 ? 3.544 -5.171 4.893 1.00 98.56 100 TYR A O 1
ATOM 784 N N . ILE A 1 101 ? 5.379 -3.969 4.445 1.00 98.75 101 ILE A N 1
ATOM 785 C CA . ILE A 1 101 ? 5.131 -2.928 5.437 1.00 98.75 101 ILE A CA 1
ATOM 786 C C . ILE A 1 101 ? 4.408 -1.787 4.731 1.00 98.75 101 ILE A C 1
ATOM 788 O O . ILE A 1 101 ? 4.979 -1.134 3.857 1.00 98.75 101 ILE A O 1
ATOM 792 N N . PHE A 1 102 ? 3.164 -1.549 5.122 1.00 98.81 102 PHE A N 1
ATOM 793 C CA . PHE A 1 102 ? 2.336 -0.442 4.660 1.00 98.81 102 PHE A CA 1
ATOM 794 C C . PHE A 1 102 ? 2.423 0.683 5.692 1.00 98.81 102 PHE A C 1
ATOM 796 O O . PHE A 1 102 ? 2.004 0.505 6.835 1.00 98.81 102 PHE A O 1
ATOM 803 N N . GLU A 1 103 ? 2.985 1.832 5.322 1.00 98.81 103 GLU A N 1
ATOM 804 C CA . GLU A 1 103 ? 3.142 2.986 6.210 1.00 98.81 103 GLU A CA 1
ATOM 805 C C . GLU A 1 103 ? 2.456 4.225 5.626 1.00 98.81 103 GLU A C 1
ATOM 807 O O . GLU A 1 103 ? 2.847 4.723 4.573 1.00 98.81 103 GLU A O 1
ATOM 812 N N . GLN A 1 104 ? 1.438 4.738 6.321 1.00 98.56 104 GLN A N 1
ATOM 813 C CA . GLN A 1 104 ? 0.755 5.990 5.980 1.00 98.56 104 GLN A CA 1
ATOM 814 C C . GLN A 1 104 ? 1.712 7.173 6.195 1.00 98.56 104 GLN A C 1
ATOM 816 O O . GLN A 1 104 ? 2.155 7.393 7.325 1.00 98.56 104 GLN A O 1
ATOM 821 N N . VAL A 1 105 ? 2.039 7.933 5.144 1.00 98.00 105 VAL A N 1
ATOM 822 C CA . VAL A 1 105 ? 3.048 9.010 5.208 1.00 98.00 105 VAL A CA 1
ATOM 823 C C . VAL A 1 105 ? 2.459 10.417 5.153 1.00 98.00 105 VAL A C 1
ATOM 825 O O . VAL A 1 105 ? 2.897 11.258 5.934 1.00 98.00 105 VAL A O 1
ATOM 828 N N . ASP A 1 106 ? 1.447 10.661 4.316 1.00 97.44 106 ASP A N 1
ATOM 829 C CA . ASP A 1 106 ? 0.834 11.987 4.151 1.00 97.44 106 ASP A CA 1
ATOM 830 C C . ASP A 1 106 ? -0.650 11.899 3.763 1.00 97.44 106 ASP A C 1
ATOM 832 O O . ASP A 1 106 ? -1.054 10.974 3.063 1.00 97.44 106 ASP A O 1
ATOM 836 N N . GLY A 1 107 ? -1.467 12.852 4.208 1.00 97.19 107 GLY A N 1
ATOM 837 C CA . GLY A 1 107 ? -2.908 12.890 3.944 1.00 97.19 107 GLY A CA 1
ATOM 838 C C . GLY A 1 107 ? -3.798 12.472 5.120 1.00 97.19 107 GLY A C 1
ATOM 839 O O . GLY A 1 107 ? -3.420 12.545 6.295 1.00 97.19 107 GLY A O 1
ATOM 840 N N . VAL A 1 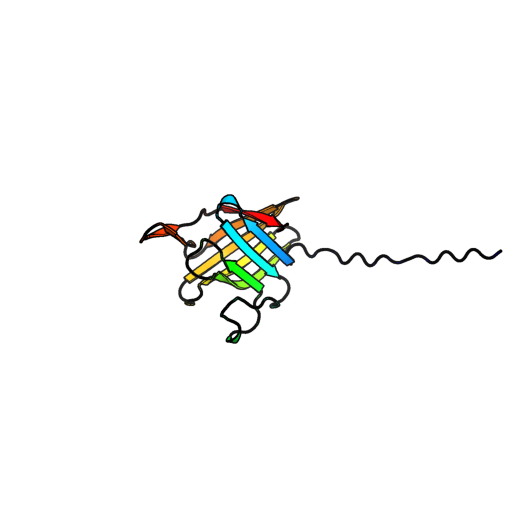108 ? -5.046 12.113 4.802 1.00 97.31 108 VAL A N 1
ATOM 841 C CA . VAL A 1 108 ? -6.064 11.786 5.807 1.00 97.31 108 VAL A CA 1
ATOM 842 C C . VAL A 1 108 ? -5.898 10.345 6.262 1.00 97.31 108 VAL A C 1
ATOM 844 O O . VAL A 1 108 ? -6.046 9.419 5.471 1.00 97.31 108 VAL A O 1
ATOM 847 N N . SER A 1 109 ? -5.679 10.160 7.570 1.00 97.31 109 SER A N 1
ATOM 848 C CA . SER A 1 109 ? -5.560 8.822 8.152 1.00 97.31 109 SER A CA 1
ATOM 849 C C . SER A 1 109 ? -6.770 7.963 7.799 1.00 97.31 109 SER A C 1
ATOM 851 O O . SER A 1 109 ? -7.904 8.352 8.099 1.00 97.31 109 SER A O 1
ATOM 853 N N . ILE A 1 110 ? -6.508 6.774 7.263 1.00 98.00 110 ILE A N 1
ATOM 854 C CA . ILE A 1 110 ? -7.532 5.777 6.950 1.00 98.00 110 ILE A CA 1
ATOM 855 C C . ILE A 1 110 ? -8.234 5.371 8.255 1.00 98.00 110 ILE A C 1
ATOM 857 O O . ILE A 1 110 ? -7.618 5.281 9.326 1.00 98.00 110 ILE A O 1
ATOM 861 N N . LYS A 1 111 ? -9.550 5.169 8.192 1.00 97.75 111 LYS A N 1
ATOM 862 C CA . LYS A 1 111 ? -10.386 4.860 9.359 1.00 97.75 111 LYS A CA 1
ATOM 863 C C . LYS A 1 111 ? -11.188 3.592 9.127 1.00 97.75 111 LYS A C 1
ATOM 865 O O . LYS A 1 111 ? -11.457 3.217 7.993 1.00 97.75 111 LYS A O 1
ATOM 870 N N . LYS A 1 112 ? -11.615 2.986 10.228 1.00 97.06 112 LYS A N 1
ATOM 871 C CA . LYS A 1 112 ? -12.576 1.889 10.298 1.00 97.06 112 LYS A CA 1
ATOM 872 C C . LYS A 1 112 ? -13.758 2.274 11.177 1.00 97.06 112 LYS A C 1
ATOM 874 O O . LYS A 1 112 ? -13.667 3.207 11.982 1.00 97.06 112 LYS A O 1
ATOM 879 N N . VAL A 1 113 ? -14.864 1.554 11.037 1.00 96.12 113 VAL A N 1
ATOM 880 C CA . VAL A 1 113 ? -16.048 1.751 11.877 1.00 96.12 113 VAL A CA 1
ATOM 881 C C . VAL A 1 113 ? -15.910 0.900 13.137 1.00 96.12 113 VAL A C 1
ATOM 883 O O . VAL A 1 113 ? -15.805 -0.319 13.062 1.00 96.12 113 VAL A O 1
ATOM 886 N N . VAL A 1 114 ? -15.934 1.538 14.308 1.00 95.81 114 VAL A N 1
ATOM 887 C CA . VAL A 1 114 ? -16.004 0.856 15.608 1.00 95.81 114 VAL A CA 1
ATOM 888 C C . VAL A 1 114 ? -17.235 1.376 16.344 1.00 95.81 114 VAL A C 1
ATOM 890 O O . VAL A 1 114 ? -17.288 2.530 16.783 1.00 95.81 114 VAL A O 1
ATOM 893 N N . GLY A 1 115 ? -18.270 0.539 16.437 1.00 94.50 115 GLY A N 1
ATOM 894 C CA . GLY A 1 115 ? -19.587 0.967 16.907 1.00 94.50 115 GLY A CA 1
ATOM 895 C C . GLY A 1 115 ? -20.192 2.017 15.969 1.00 94.50 115 GLY A C 1
ATOM 896 O O . GLY A 1 115 ? -20.426 1.741 14.801 1.00 94.50 115 GLY A O 1
ATOM 897 N N . LYS A 1 116 ? -20.438 3.232 16.473 1.00 93.44 116 LYS A N 1
ATOM 898 C CA . LYS A 1 116 ? -20.986 4.364 15.693 1.00 93.44 116 LYS A CA 1
ATOM 899 C C . LYS A 1 116 ? -19.948 5.455 15.396 1.00 93.44 116 LYS A C 1
ATOM 901 O O . LYS A 1 116 ? -20.314 6.602 15.156 1.00 93.44 116 LYS A O 1
ATOM 906 N N . LYS A 1 117 ? -18.655 5.141 15.506 1.00 95.94 117 LYS A N 1
ATOM 907 C CA . LYS A 1 117 ? -17.561 6.110 15.357 1.00 95.94 117 LYS A CA 1
ATOM 908 C C . LYS A 1 117 ? -16.548 5.638 14.323 1.00 95.94 117 LYS A C 1
ATOM 910 O O . LYS A 1 117 ? -16.294 4.442 14.199 1.00 95.94 117 LYS A O 1
ATOM 915 N N . LEU A 1 118 ? -15.936 6.602 13.638 1.00 96.25 118 LEU A N 1
ATOM 916 C CA . LEU A 1 118 ? -14.772 6.369 12.790 1.00 96.25 118 LEU A CA 1
ATOM 917 C C . LEU A 1 118 ? -13.502 6.444 13.639 1.00 96.25 118 LEU A C 1
ATOM 919 O O . LEU A 1 118 ? -13.220 7.473 14.257 1.00 96.25 118 LEU A O 1
ATOM 923 N N . VAL A 1 119 ? -12.739 5.356 13.664 1.00 97.94 119 VAL A N 1
ATOM 924 C CA . VAL A 1 119 ? -11.487 5.226 14.418 1.00 97.94 119 VAL A CA 1
ATOM 925 C C . VAL A 1 119 ? -10.350 4.982 13.436 1.00 97.94 119 VAL A C 1
ATOM 927 O O . VAL A 1 119 ? -10.503 4.205 12.500 1.00 97.94 119 VAL A O 1
ATOM 930 N N . LYS A 1 120 ? -9.214 5.657 13.628 1.00 98.12 120 LYS A N 1
ATOM 931 C CA . LYS A 1 120 ? -8.035 5.490 12.766 1.00 98.12 120 LYS A CA 1
ATOM 932 C C . LYS A 1 120 ? -7.514 4.052 12.841 1.00 98.12 120 LYS A C 1
ATOM 934 O O . LYS A 1 120 ? -7.434 3.496 13.936 1.00 98.12 120 LYS A O 1
ATOM 939 N N . ILE A 1 121 ? -7.131 3.485 11.700 1.00 98.06 121 ILE A N 1
ATOM 940 C CA . ILE A 1 121 ? -6.334 2.249 11.673 1.00 98.06 121 ILE A CA 1
ATOM 941 C C . ILE A 1 121 ? -4.871 2.564 12.041 1.00 98.06 121 ILE A C 1
ATOM 943 O O . ILE A 1 121 ? -4.464 3.732 11.958 1.00 98.06 121 ILE A O 1
ATOM 947 N N . PRO A 1 122 ? -4.063 1.567 12.445 1.00 98.31 122 PRO A N 1
ATOM 948 C CA . PRO A 1 122 ? -2.642 1.774 12.698 1.00 98.31 122 PRO A CA 1
ATOM 949 C C . PRO A 1 122 ? -1.921 2.465 11.531 1.00 98.31 122 PRO A C 1
ATOM 951 O O . PRO A 1 122 ? -2.169 2.187 10.357 1.00 98.31 122 PRO A O 1
ATOM 954 N N . LYS A 1 123 ? -0.989 3.374 11.854 1.00 98.19 123 LYS A N 1
ATOM 955 C CA . LYS A 1 123 ? -0.187 4.092 10.845 1.00 98.19 123 LYS A CA 1
ATOM 956 C C . LYS A 1 123 ? 0.688 3.135 10.026 1.00 98.19 123 LYS A C 1
ATOM 958 O O . LYS A 1 123 ? 0.911 3.376 8.843 1.00 98.19 123 LYS A O 1
ATOM 963 N N . LYS A 1 124 ? 1.180 2.075 10.672 1.00 98.56 124 LYS A N 1
ATOM 964 C CA . LYS A 1 124 ? 2.000 1.015 10.089 1.00 98.56 124 LYS A CA 1
ATOM 965 C C . LYS A 1 124 ? 1.251 -0.307 10.194 1.00 98.56 124 LYS A C 1
ATOM 967 O O . LYS A 1 124 ? 0.806 -0.657 11.282 1.00 98.56 124 LYS A O 1
ATOM 972 N N . LEU A 1 125 ? 1.140 -1.014 9.079 1.00 98.62 125 LEU A N 1
ATOM 973 C CA . LEU A 1 125 ? 0.492 -2.314 8.967 1.00 98.62 125 LEU A CA 1
ATOM 974 C C . LEU A 1 125 ? 1.440 -3.317 8.328 1.00 98.62 125 LEU A C 1
ATOM 976 O O . LEU A 1 125 ? 2.252 -2.961 7.470 1.00 98.62 125 LEU A O 1
ATOM 980 N N . ILE A 1 126 ? 1.299 -4.573 8.735 1.00 98.50 126 ILE A N 1
ATOM 981 C CA . ILE A 1 126 ? 2.052 -5.692 8.185 1.00 98.50 126 ILE A CA 1
ATOM 982 C C . ILE A 1 126 ? 1.109 -6.543 7.349 1.00 98.50 126 ILE A C 1
ATOM 984 O O . ILE A 1 126 ? 0.127 -7.092 7.849 1.00 98.50 126 ILE A O 1
ATOM 988 N N . PHE A 1 127 ? 1.434 -6.650 6.071 1.00 98.62 127 PHE A N 1
ATOM 989 C CA . PHE A 1 127 ? 0.737 -7.469 5.100 1.00 98.62 127 PHE A CA 1
ATOM 990 C C . PHE A 1 127 ? 1.604 -8.663 4.702 1.00 98.62 127 PHE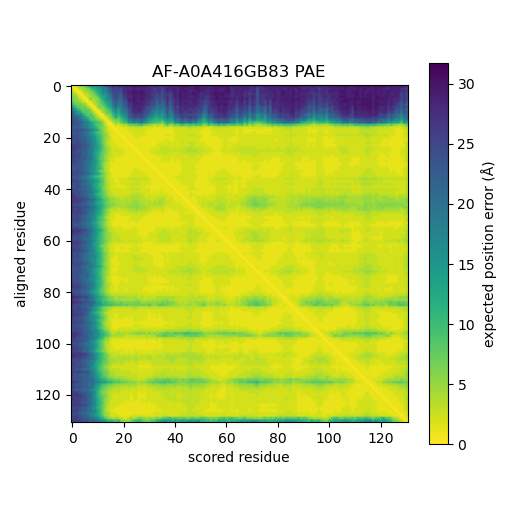 A C 1
ATOM 992 O O . PHE A 1 127 ? 2.828 -8.558 4.614 1.00 98.62 127 PHE A O 1
ATOM 999 N N . LYS A 1 128 ? 0.968 -9.798 4.424 1.00 97.88 128 LYS A N 1
ATOM 1000 C CA . LYS A 1 128 ? 1.605 -10.990 3.849 1.00 97.88 128 LYS A CA 1
ATOM 1001 C C . LYS A 1 128 ? 0.866 -11.409 2.587 1.00 97.88 128 LYS A C 1
ATOM 1003 O O . LYS A 1 128 ? -0.280 -11.007 2.404 1.00 97.88 128 LYS A O 1
ATOM 1008 N N . LEU A 1 129 ? 1.516 -12.201 1.735 1.00 96.50 129 LEU A N 1
ATOM 1009 C CA . LEU A 1 129 ? 0.829 -12.844 0.613 1.00 96.50 129 LEU A CA 1
ATOM 1010 C C . LEU A 1 129 ? -0.388 -13.609 1.143 1.00 96.50 129 LEU A C 1
ATOM 1012 O O . LEU A 1 129 ? -0.315 -14.249 2.194 1.00 96.50 129 LEU A O 1
ATOM 1016 N N . THR A 1 130 ? -1.514 -13.468 0.454 1.00 89.44 130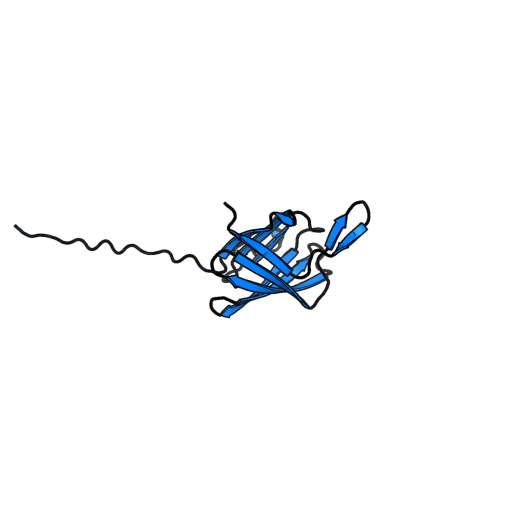 THR A N 1
ATOM 1017 C CA . THR A 1 130 ? -2.720 -14.240 0.754 1.00 89.44 130 THR A CA 1
ATOM 1018 C C . THR A 1 130 ? -2.458 -15.693 0.361 1.00 89.44 130 THR A C 1
ATOM 1020 O O . THR A 1 130 ? -1.967 -15.945 -0.737 1.00 89.44 130 THR A O 1
ATOM 1023 N N . GLU A 1 131 ? -2.708 -16.614 1.292 1.00 66.00 131 GLU A N 1
ATOM 1024 C CA . GLU A 1 131 ? -2.597 -18.069 1.090 1.00 66.00 131 GLU A CA 1
ATOM 1025 C C . GLU A 1 131 ? -3.824 -18.632 0.369 1.00 66.00 131 GLU A C 1
ATOM 1027 O O . GLU A 1 131 ? -4.942 -18.134 0.646 1.00 66.00 131 GLU A O 1
#